Protein AF-A0A8H3HTH8-F1 (afdb_monomer_lite)

Radius of gyration: 18.29 Å; chains: 1; bounding box: 33×25×62 Å

Foldseek 3Di:
DDDCPPVVVVVVVVVVVLVVDPVSVVCCLPVVLVVLLVVLV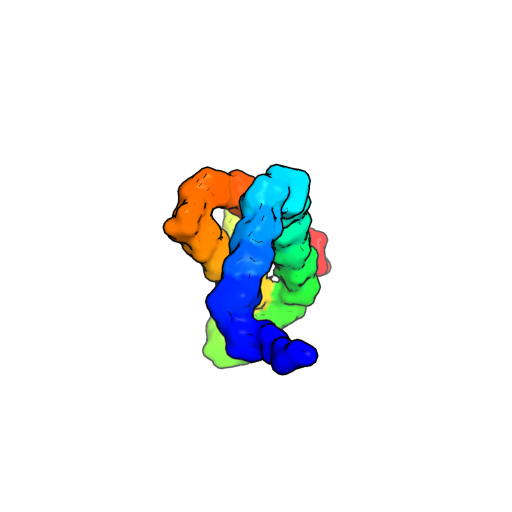VFLPPADPPVDDWDWADPDPQWIATHTPLVVSLCVVQVVVCVVPVVNCVSNVSSVCRRTRSVVVD

InterPro domains:
  IPR009305 2-hydroxy-palmitic acid dioxygenase Mpo1-like [PF06127] (8-83)
  IPR009305 2-hydroxy-palmitic acid dioxygenase Mpo1-like [PTHR28026] (6-95)

Organism: NCBI:txid456999

pLDDT: mean 87.09, std 8.98, range [49.22, 94.69]

Structure (mmCIF, N/CA/C/O backbone):
data_AF-A0A8H3HTH8-F1
#
_entry.id   AF-A0A8H3HTH8-F1
#
loop_
_atom_site.group_PDB
_atom_site.id
_atom_site.type_symbol
_atom_site.label_atom_id
_atom_site.label_alt_id
_atom_site.label_comp_id
_atom_site.label_asym_id
_atom_site.label_entity_id
_atom_site.label_seq_id
_atom_site.pdbx_PDB_ins_code
_atom_site.Cartn_x
_atom_site.Cartn_y
_atom_site.Cartn_z
_atom_site.occupancy
_atom_site.B_iso_or_equiv
_atom_site.auth_seq_id
_atom_site.auth_comp_id
_atom_site.auth_asym_id
_atom_site.auth_atom_id
_atom_site.pdbx_PDB_model_num
ATOM 1 N N . MET A 1 1 ? 8.227 -8.220 38.807 1.00 59.50 1 MET A N 1
ATOM 2 C CA . MET A 1 1 ? 7.233 -8.931 37.972 1.00 59.50 1 MET A CA 1
ATOM 3 C C . MET A 1 1 ? 7.948 -9.404 36.716 1.00 59.50 1 MET A C 1
ATOM 5 O O . MET A 1 1 ? 8.743 -8.617 36.210 1.00 59.50 1 MET A O 1
ATOM 9 N N . PRO A 1 2 ? 7.761 -10.652 36.257 1.00 71.44 2 PRO A N 1
ATOM 10 C CA . PRO A 1 2 ? 8.396 -11.124 35.027 1.00 71.44 2 PRO A CA 1
ATOM 11 C C . PRO A 1 2 ? 7.932 -10.277 33.834 1.00 71.44 2 PRO A C 1
ATOM 13 O O . PRO A 1 2 ? 6.790 -9.814 33.800 1.00 71.44 2 PRO A O 1
ATOM 16 N N . SER A 1 3 ? 8.834 -10.022 32.888 1.00 81.25 3 SER A N 1
ATOM 17 C CA . SER A 1 3 ? 8.535 -9.223 31.701 1.00 81.25 3 SER A CA 1
ATOM 18 C C . SER A 1 3 ? 7.582 -9.983 30.774 1.00 81.25 3 SER A C 1
ATOM 20 O O . SER A 1 3 ? 7.782 -11.158 30.483 1.00 81.25 3 SER A O 1
ATOM 22 N N . LYS A 1 4 ? 6.552 -9.302 30.262 1.00 86.69 4 LYS A N 1
ATOM 23 C CA . LYS A 1 4 ? 5.598 -9.855 29.278 1.00 86.69 4 LYS A CA 1
ATOM 24 C C . LYS A 1 4 ? 6.068 -9.673 27.831 1.00 86.69 4 LYS A C 1
ATOM 26 O O . LYS A 1 4 ? 5.278 -9.513 26.909 1.00 86.69 4 LYS A O 1
ATOM 31 N N . LEU A 1 5 ? 7.383 -9.634 27.640 1.00 86.62 5 LEU A N 1
ATOM 32 C CA . LEU A 1 5 ? 8.016 -9.297 26.363 1.00 86.62 5 LEU A CA 1
ATOM 33 C C . LEU A 1 5 ? 7.833 -10.392 25.301 1.00 86.62 5 LEU A C 1
ATOM 35 O O . LEU A 1 5 ? 7.893 -10.093 24.117 1.00 86.62 5 LEU A O 1
ATOM 39 N N . PHE A 1 6 ? 7.576 -11.630 25.726 1.00 91.25 6 PHE A N 1
ATOM 40 C CA . PHE A 1 6 ? 7.346 -12.785 24.849 1.00 91.25 6 PHE A CA 1
ATOM 41 C C . PHE A 1 6 ? 5.964 -13.428 25.057 1.00 91.25 6 PHE A C 1
ATOM 43 O O . PHE A 1 6 ? 5.733 -14.558 24.637 1.00 91.25 6 PHE A O 1
ATOM 50 N N . ASP A 1 7 ? 5.047 -12.725 25.724 1.00 92.25 7 ASP A N 1
ATOM 51 C CA . ASP A 1 7 ? 3.663 -13.164 25.916 1.00 92.25 7 ASP A CA 1
ATOM 52 C C . ASP A 1 7 ? 2.816 -12.677 24.730 1.00 92.25 7 ASP A C 1
ATOM 54 O O . ASP A 1 7 ? 2.440 -11.504 24.653 1.00 92.25 7 ASP A O 1
ATOM 58 N N . VAL A 1 8 ? 2.579 -13.574 23.770 1.00 90.81 8 VAL A N 1
ATOM 59 C CA . VAL A 1 8 ? 1.896 -13.264 22.504 1.00 90.81 8 VAL A CA 1
ATOM 60 C C . VAL A 1 8 ? 0.449 -12.836 22.736 1.00 90.81 8 VAL A C 1
ATOM 62 O O . VAL A 1 8 ? 0.008 -11.859 22.134 1.00 90.81 8 VAL A O 1
ATOM 65 N N . ASP A 1 9 ? -0.274 -13.499 23.640 1.00 90.81 9 ASP A N 1
ATOM 66 C CA . ASP A 1 9 ? -1.672 -13.169 23.934 1.00 90.81 9 ASP A CA 1
ATOM 67 C C . ASP A 1 9 ? -1.779 -11.766 24.533 1.00 90.81 9 ASP A C 1
ATOM 69 O O . ASP A 1 9 ? -2.634 -10.967 24.139 1.00 90.81 9 ASP A O 1
ATOM 73 N N . HIS A 1 10 ? -0.861 -11.422 25.441 1.00 88.62 10 HIS A N 1
ATOM 74 C CA . HIS A 1 10 ? -0.796 -10.079 26.003 1.00 88.62 10 HIS A CA 1
ATOM 75 C C . HIS A 1 10 ? -0.474 -9.018 24.943 1.00 88.62 10 HIS A C 1
ATOM 77 O O . HIS A 1 10 ? -1.106 -7.957 24.930 1.00 88.62 10 HIS A O 1
ATOM 83 N N . GLN A 1 11 ? 0.475 -9.294 24.045 1.00 89.06 11 GLN A N 1
ATOM 84 C CA . GLN A 1 11 ? 0.839 -8.371 22.969 1.00 89.06 11 GLN A CA 1
ATOM 85 C C . GLN A 1 11 ? -0.292 -8.180 21.959 1.00 89.06 11 GLN A C 1
ATOM 87 O O . GLN A 1 11 ? -0.583 -7.042 21.591 1.00 89.06 11 GLN A O 1
ATOM 92 N N . LEU A 1 12 ? -0.969 -9.256 21.553 1.00 88.81 12 LEU A N 1
ATOM 93 C CA . LEU A 1 12 ? -2.091 -9.194 20.617 1.00 88.81 12 LEU A CA 1
ATOM 94 C C . LEU A 1 12 ? -3.305 -8.490 21.227 1.00 88.81 12 LEU A C 1
ATOM 96 O O . LEU A 1 12 ? -3.932 -7.679 20.548 1.00 88.81 12 LEU A O 1
ATOM 100 N N . ALA A 1 13 ? -3.615 -8.730 22.504 1.00 87.56 13 ALA A N 1
ATOM 101 C CA . ALA A 1 13 ? -4.699 -8.031 23.194 1.00 87.56 13 ALA A CA 1
ATOM 102 C C . ALA A 1 13 ? -4.418 -6.524 23.325 1.00 87.56 13 ALA A C 1
ATOM 104 O O . ALA A 1 13 ? -5.300 -5.701 23.073 1.00 87.56 13 ALA A O 1
ATOM 105 N N . PHE A 1 14 ? -3.182 -6.153 23.675 1.00 85.25 14 PHE A N 1
ATOM 106 C CA . PHE A 1 14 ? -2.760 -4.754 23.735 1.00 85.25 14 PHE A CA 1
ATOM 107 C C . PHE A 1 14 ? -2.800 -4.089 22.353 1.00 85.25 14 PHE A C 1
ATOM 109 O O . PHE A 1 14 ? -3.363 -3.006 22.215 1.00 85.25 14 PHE A O 1
ATOM 116 N N . TYR A 1 15 ? -2.277 -4.755 21.320 1.00 83.62 15 TYR A N 1
ATOM 117 C CA . TYR A 1 15 ? -2.333 -4.288 19.934 1.00 83.62 15 TYR A CA 1
ATOM 118 C C . TYR A 1 15 ? -3.779 -4.112 19.448 1.00 83.62 15 TYR A C 1
ATOM 120 O O . TYR A 1 15 ? -4.137 -3.058 18.924 1.00 83.62 15 TYR A O 1
ATOM 128 N N . GLY A 1 16 ? -4.649 -5.091 19.710 1.00 82.75 16 GLY A N 1
ATOM 129 C CA . GLY A 1 16 ? -6.068 -5.025 19.366 1.00 82.75 16 GLY A CA 1
ATOM 130 C C . GLY A 1 16 ? -6.800 -3.870 20.055 1.00 82.75 16 GLY A C 1
ATOM 131 O O . GLY A 1 16 ? -7.657 -3.234 19.439 1.00 82.75 16 GLY A O 1
ATOM 132 N N . ALA A 1 17 ? -6.425 -3.518 21.291 1.00 83.31 17 ALA A N 1
ATOM 133 C CA . ALA A 1 17 ? -7.013 -2.379 21.994 1.00 83.31 17 ALA A CA 1
ATOM 134 C C . ALA A 1 17 ? -6.784 -1.042 21.257 1.00 83.31 17 ALA A C 1
ATOM 136 O O . ALA A 1 17 ? -7.668 -0.181 21.276 1.00 83.31 17 ALA A O 1
ATOM 137 N N . TYR A 1 18 ? -5.674 -0.869 20.528 1.00 75.62 18 TYR A N 1
ATOM 138 C CA . TYR A 1 18 ? -5.424 0.340 19.724 1.00 75.62 18 TYR A CA 1
ATOM 139 C C . TYR A 1 18 ? -6.353 0.487 18.520 1.00 75.62 18 TYR A C 1
ATOM 141 O O . TYR A 1 18 ? -6.554 1.606 18.041 1.00 75.62 18 TYR A O 1
ATOM 149 N N . HIS A 1 19 ? -6.954 -0.606 18.053 1.00 79.94 19 HIS A N 1
ATOM 150 C CA . HIS A 1 19 ? -7.930 -0.574 16.964 1.00 79.94 19 HIS A CA 1
ATOM 151 C C . HIS A 1 19 ? -9.341 -0.194 17.436 1.00 79.94 19 HIS A C 1
ATOM 153 O O . HIS A 1 19 ? -10.233 -0.006 16.614 1.00 79.94 19 HIS A O 1
ATOM 159 N N . SER A 1 20 ? -9.548 0.007 18.743 1.00 85.81 20 SER A N 1
ATOM 160 C CA . SER 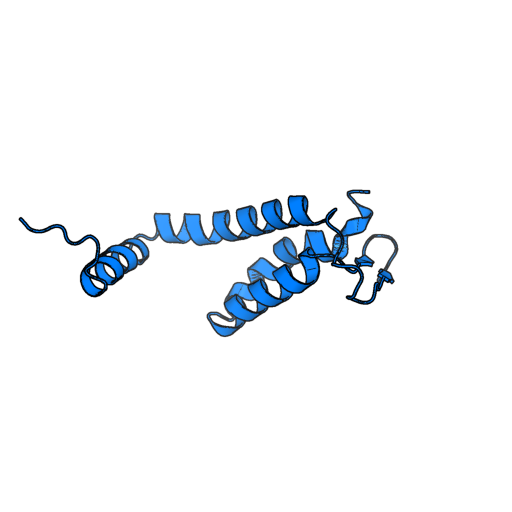A 1 20 ? -10.789 0.591 19.275 1.00 85.81 20 SER A CA 1
ATOM 161 C C . SER A 1 20 ? -10.808 2.129 19.224 1.00 85.81 20 SER A C 1
ATOM 163 O O . SER A 1 20 ? -11.875 2.748 19.254 1.00 85.81 20 SER A O 1
ATOM 165 N N . ASN A 1 21 ? -9.638 2.771 19.113 1.00 90.12 21 ASN A N 1
ATOM 166 C CA . ASN A 1 21 ? -9.528 4.225 19.049 1.00 90.12 21 ASN A CA 1
ATOM 167 C C . ASN A 1 21 ? -9.742 4.721 17.609 1.00 90.12 21 ASN A C 1
ATOM 169 O O . ASN A 1 21 ? -8.879 4.567 16.745 1.00 90.12 21 ASN A O 1
ATOM 173 N N . LYS A 1 22 ? -10.875 5.391 17.369 1.00 91.06 22 LYS A N 1
ATOM 174 C CA . LYS A 1 22 ? -11.266 5.887 16.038 1.00 91.06 22 LYS A CA 1
ATOM 175 C C . LYS A 1 22 ? -10.271 6.878 15.426 1.00 91.06 22 LYS A C 1
ATOM 177 O O . LYS A 1 22 ? -10.108 6.879 14.211 1.00 91.06 22 LYS A O 1
ATOM 182 N N . ILE A 1 23 ? -9.599 7.699 16.240 1.00 92.94 23 ILE A N 1
ATOM 183 C CA . ILE A 1 23 ? -8.582 8.649 15.757 1.00 92.94 23 ILE A CA 1
ATOM 184 C C . ILE A 1 23 ? -7.360 7.881 15.257 1.00 92.94 23 ILE A C 1
ATOM 186 O O . ILE A 1 23 ? -6.871 8.150 14.164 1.00 92.94 23 ILE A O 1
ATOM 190 N N . ASN A 1 24 ? -6.902 6.889 16.022 1.00 91.19 24 ASN A N 1
ATOM 191 C CA . ASN A 1 24 ? -5.780 6.046 15.618 1.00 91.19 24 ASN A CA 1
ATOM 192 C C . ASN A 1 24 ? -6.078 5.301 14.308 1.00 91.19 24 ASN A C 1
ATOM 194 O O . ASN A 1 24 ? -5.253 5.295 13.397 1.00 91.19 24 ASN A O 1
ATOM 198 N N . VAL A 1 25 ? -7.280 4.730 14.190 1.00 89.69 25 VAL A N 1
ATOM 199 C CA . VAL A 1 25 ? -7.734 4.051 12.968 1.00 89.69 25 VAL A CA 1
ATOM 200 C C . VAL A 1 25 ? -7.782 5.017 11.781 1.00 89.69 25 VAL A C 1
ATOM 202 O O . VAL A 1 25 ? -7.265 4.688 10.719 1.00 89.69 25 VAL A O 1
ATOM 205 N N . ALA A 1 26 ? -8.322 6.227 11.956 1.00 91.56 26 ALA A N 1
ATOM 206 C CA . ALA A 1 26 ? -8.352 7.235 10.895 1.00 91.56 26 ALA A CA 1
ATOM 207 C C . ALA A 1 26 ? -6.941 7.631 10.427 1.00 91.56 26 ALA A C 1
ATOM 209 O O . ALA A 1 26 ? -6.694 7.714 9.225 1.00 91.56 26 ALA A O 1
ATOM 210 N N . ILE A 1 27 ? -6.000 7.810 11.361 1.00 93.06 27 ILE A N 1
ATOM 211 C CA . ILE A 1 27 ? -4.590 8.063 11.035 1.00 93.06 27 ILE A CA 1
ATOM 212 C C . ILE A 1 27 ? -4.009 6.894 10.234 1.00 93.06 27 ILE A C 1
ATOM 214 O O . ILE A 1 27 ? -3.352 7.129 9.228 1.00 93.06 27 ILE A O 1
ATOM 218 N N . HIS A 1 28 ? -4.272 5.644 10.622 1.00 89.81 28 HIS A N 1
ATOM 219 C CA . HIS A 1 28 ? -3.772 4.480 9.886 1.00 89.81 28 HIS A CA 1
ATOM 220 C C . HIS A 1 28 ? -4.335 4.411 8.463 1.00 89.81 28 HIS A C 1
ATOM 222 O O . HIS A 1 28 ? -3.572 4.210 7.522 1.00 89.81 28 HIS A O 1
ATOM 228 N N . ILE A 1 29 ? -5.640 4.644 8.296 1.00 89.06 29 ILE A N 1
ATOM 229 C CA . ILE A 1 29 ? -6.301 4.638 6.983 1.00 89.06 29 ILE A CA 1
ATOM 230 C C . ILE A 1 29 ? -5.690 5.691 6.047 1.00 89.06 29 ILE A C 1
ATOM 232 O O . ILE A 1 29 ? -5.555 5.432 4.860 1.00 89.06 29 ILE A O 1
ATOM 236 N N . VAL A 1 30 ? -5.283 6.859 6.554 1.00 91.00 30 VAL A N 1
ATOM 237 C CA . VAL A 1 30 ? -4.704 7.926 5.716 1.00 91.00 30 VAL A CA 1
ATOM 238 C C . VAL A 1 30 ? -3.191 7.771 5.539 1.00 91.00 30 VAL A C 1
ATOM 240 O O . VAL A 1 30 ? -2.680 7.841 4.423 1.00 91.00 30 VAL A O 1
ATOM 243 N N . CYS A 1 31 ? -2.447 7.576 6.626 1.00 93.75 31 CYS A N 1
ATOM 244 C CA . CYS A 1 31 ? -0.988 7.630 6.607 1.00 93.75 31 CYS A CA 1
ATOM 245 C C . CYS A 1 31 ? -0.346 6.356 6.052 1.00 93.75 31 CYS A C 1
ATOM 247 O O . CYS A 1 31 ? 0.693 6.455 5.406 1.00 93.75 31 CYS A O 1
ATOM 249 N N . VAL A 1 32 ? -0.935 5.171 6.256 1.00 91.81 32 VAL A N 1
ATOM 250 C CA . VAL A 1 32 ? -0.339 3.919 5.756 1.00 91.81 32 VAL A CA 1
ATOM 251 C C . VAL A 1 32 ? -0.292 3.887 4.220 1.00 91.81 32 VAL A C 1
ATOM 253 O O . VAL A 1 32 ? 0.790 3.626 3.689 1.00 91.81 32 VAL A O 1
ATOM 256 N N . PRO A 1 33 ? -1.368 4.219 3.477 1.00 90.12 33 PRO A N 1
ATOM 257 C CA . PRO A 1 33 ? -1.303 4.310 2.016 1.00 90.12 33 PRO A CA 1
ATOM 258 C C . PRO A 1 33 ? -0.291 5.347 1.518 1.00 90.12 33 PRO A C 1
ATOM 260 O O . PRO A 1 33 ? 0.396 5.101 0.530 1.00 90.12 33 PRO A O 1
ATOM 263 N N . ILE A 1 34 ? -0.151 6.480 2.218 1.00 92.00 34 ILE A N 1
ATOM 264 C CA . ILE A 1 34 ? 0.837 7.515 1.877 1.00 92.00 34 ILE A CA 1
ATOM 265 C C . ILE A 1 34 ? 2.263 6.989 2.066 1.00 92.00 34 ILE A C 1
ATOM 267 O O . ILE A 1 34 ? 3.093 7.174 1.183 1.00 92.00 34 ILE A O 1
ATOM 271 N N . ILE A 1 35 ? 2.555 6.309 3.179 1.00 94.00 35 ILE A N 1
ATOM 272 C CA . ILE A 1 35 ? 3.874 5.703 3.428 1.00 94.00 35 ILE A CA 1
ATOM 273 C C . ILE A 1 35 ? 4.188 4.639 2.371 1.00 94.00 35 ILE A C 1
ATOM 275 O O . ILE A 1 35 ? 5.307 4.557 1.873 1.00 94.00 35 ILE A O 1
ATOM 279 N N . MET A 1 36 ? 3.197 3.833 1.993 1.00 92.50 36 MET A N 1
ATOM 280 C CA . MET A 1 36 ? 3.368 2.849 0.927 1.00 92.50 36 MET A CA 1
ATOM 281 C C . MET A 1 36 ? 3.657 3.511 -0.418 1.00 92.50 36 MET A C 1
ATOM 283 O O . MET A 1 36 ? 4.535 3.052 -1.146 1.00 92.50 36 MET A O 1
ATOM 287 N N . TRP A 1 37 ? 2.963 4.603 -0.736 1.00 91.62 37 TRP A N 1
ATOM 288 C CA . TRP A 1 37 ? 3.219 5.382 -1.941 1.00 91.62 37 TRP A CA 1
ATOM 289 C C . TRP A 1 37 ? 4.623 6.006 -1.937 1.00 91.62 37 TRP A C 1
ATOM 291 O O . TRP A 1 37 ? 5.347 5.872 -2.919 1.00 91.62 37 TRP A O 1
ATOM 301 N N . THR A 1 38 ? 5.070 6.615 -0.832 1.00 91.56 38 THR A N 1
ATOM 302 C CA . THR A 1 38 ? 6.427 7.187 -0.756 1.00 91.56 38 THR A CA 1
ATOM 303 C C . THR A 1 38 ? 7.508 6.116 -0.868 1.00 91.56 38 THR A C 1
ATOM 305 O O . THR A 1 38 ? 8.521 6.331 -1.532 1.00 91.56 38 THR A O 1
ATOM 308 N N . PHE A 1 39 ? 7.288 4.937 -0.287 1.00 92.31 39 PHE A N 1
ATOM 309 C CA . PHE A 1 39 ? 8.193 3.804 -0.452 1.00 92.31 39 PHE A CA 1
ATOM 310 C C . PHE A 1 39 ? 8.271 3.335 -1.913 1.00 92.31 39 PHE A C 1
ATOM 312 O O . PHE A 1 39 ? 9.363 3.067 -2.411 1.00 92.31 39 PHE A O 1
ATOM 319 N N . GLN A 1 40 ? 7.145 3.311 -2.634 1.00 91.81 40 GLN A N 1
ATOM 320 C CA . GLN A 1 40 ? 7.147 3.034 -4.073 1.00 91.81 40 GLN A CA 1
ATOM 321 C C . GLN A 1 40 ? 7.946 4.074 -4.861 1.00 91.81 40 GLN A C 1
ATOM 323 O O . GLN A 1 40 ? 8.702 3.684 -5.742 1.00 91.81 40 GLN A O 1
ATOM 328 N N . VAL A 1 41 ? 7.841 5.368 -4.532 1.00 90.25 41 VAL A N 1
ATOM 329 C CA . VAL A 1 41 ? 8.643 6.422 -5.185 1.00 90.25 41 VAL A CA 1
ATOM 330 C C . VAL A 1 41 ? 10.143 6.144 -5.043 1.00 90.25 41 VAL A C 1
ATOM 332 O O . VAL A 1 41 ? 10.877 6.252 -6.021 1.00 90.25 41 VAL A O 1
ATOM 335 N N . PHE A 1 42 ? 10.608 5.711 -3.866 1.00 89.44 42 PHE A N 1
ATOM 336 C CA . PHE A 1 42 ? 12.015 5.326 -3.680 1.00 89.44 42 PHE A CA 1
ATOM 337 C C . PHE A 1 42 ? 12.418 4.081 -4.484 1.00 89.44 42 PHE A C 1
ATOM 339 O O . PHE A 1 42 ? 13.562 3.974 -4.925 1.00 89.44 42 PHE A O 1
ATOM 346 N N . LEU A 1 43 ? 11.492 3.142 -4.685 1.00 89.94 43 LEU A N 1
ATOM 347 C CA . LEU A 1 43 ? 11.731 1.913 -5.444 1.00 89.94 43 LEU A CA 1
ATOM 348 C C . LEU A 1 43 ? 11.557 2.067 -6.960 1.00 89.94 43 LEU A C 1
ATOM 350 O O . LEU A 1 43 ? 12.010 1.197 -7.698 1.00 89.94 43 LEU A O 1
ATOM 354 N N . ALA A 1 44 ? 10.932 3.146 -7.432 1.00 87.19 44 ALA A N 1
ATOM 355 C CA . ALA A 1 44 ? 10.604 3.366 -8.841 1.00 87.19 44 ALA A CA 1
ATOM 356 C C . ALA A 1 44 ? 11.825 3.296 -9.771 1.00 87.19 44 ALA A C 1
ATOM 358 O O . ALA A 1 44 ? 11.733 2.801 -10.892 1.00 87.19 44 ALA A O 1
ATOM 359 N N . GLN A 1 45 ? 12.980 3.742 -9.274 1.00 82.81 45 GLN A N 1
ATOM 360 C CA . GLN A 1 45 ? 14.247 3.760 -10.011 1.00 82.81 45 GLN A CA 1
ATOM 361 C C . GLN A 1 45 ? 15.085 2.486 -9.819 1.00 82.81 45 GLN A C 1
ATOM 363 O O . GLN A 1 45 ? 16.167 2.367 -10.388 1.00 82.81 45 GLN A O 1
ATOM 368 N N . GLN A 1 46 ? 14.626 1.542 -8.994 1.00 86.44 46 GLN A N 1
ATOM 369 C CA . GLN A 1 46 ? 15.337 0.291 -8.757 1.00 86.44 46 GLN A CA 1
ATOM 370 C C . GLN A 1 46 ? 14.925 -0.742 -9.804 1.00 86.44 46 GLN A C 1
ATOM 372 O O . GLN A 1 46 ? 13.753 -1.121 -9.900 1.00 86.44 46 GLN A O 1
ATOM 377 N N . SER A 1 47 ? 15.902 -1.223 -10.571 1.00 81.44 47 SER A N 1
ATOM 378 C CA . SER A 1 47 ? 15.687 -2.291 -11.539 1.00 81.44 47 SER A CA 1
ATOM 379 C C . SER A 1 47 ? 15.450 -3.634 -10.847 1.00 81.44 47 SER A C 1
ATOM 381 O O . SER A 1 47 ? 15.896 -3.896 -9.722 1.00 81.44 47 SER A O 1
ATOM 383 N N . LEU A 1 48 ? 14.714 -4.504 -11.535 1.00 89.44 48 LEU A N 1
ATOM 384 C CA . LEU A 1 48 ? 14.601 -5.896 -11.130 1.00 89.44 48 LEU A CA 1
ATOM 385 C C . LEU A 1 48 ? 15.925 -6.636 -11.395 1.00 89.44 48 LEU A C 1
ATOM 387 O O . L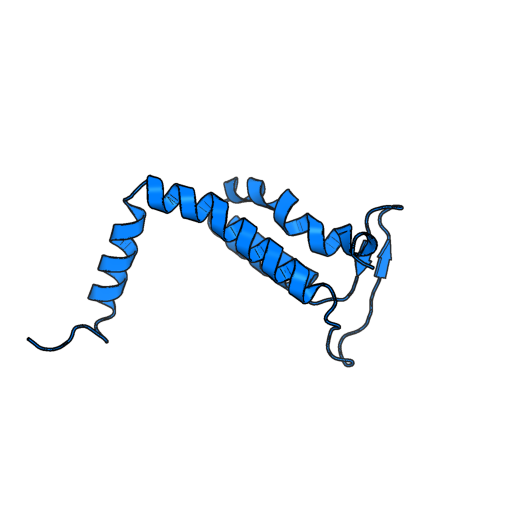EU A 1 48 ? 16.718 -6.216 -12.242 1.00 89.44 48 LEU A O 1
ATOM 391 N N . PRO A 1 49 ? 16.189 -7.747 -10.686 1.00 91.12 49 PRO A N 1
ATOM 392 C CA . PRO A 1 49 ? 17.323 -8.608 -10.991 1.00 91.12 49 PRO A CA 1
ATOM 393 C C . PRO A 1 49 ? 17.323 -9.054 -12.459 1.00 91.12 49 PRO A C 1
ATOM 395 O O . PRO A 1 49 ? 16.271 -9.371 -13.006 1.00 91.12 49 PRO A O 1
ATOM 398 N N . SER A 1 50 ? 18.505 -9.172 -13.066 1.00 90.19 50 SER A N 1
ATOM 399 C CA . SER A 1 50 ? 18.679 -9.442 -14.507 1.00 90.19 50 SER A CA 1
ATOM 400 C C . SER A 1 50 ? 18.091 -10.764 -15.014 1.00 90.19 50 SER A C 1
ATOM 402 O O . SER A 1 50 ? 17.953 -10.954 -16.219 1.00 90.19 50 SER A O 1
ATOM 404 N N . PHE A 1 51 ? 17.759 -11.696 -14.119 1.00 92.44 51 PHE A N 1
ATOM 405 C CA . PHE A 1 51 ? 17.074 -12.938 -14.482 1.00 92.44 51 PHE A CA 1
ATOM 406 C C . PHE A 1 51 ? 15.560 -12.753 -14.681 1.00 92.44 51 PHE A C 1
ATOM 408 O O . PHE A 1 51 ? 14.902 -13.670 -15.172 1.00 92.44 51 PHE A O 1
ATOM 415 N N . ILE A 1 52 ? 14.994 -11.611 -14.278 1.00 90.31 52 ILE A N 1
ATOM 416 C CA . ILE A 1 52 ? 13.592 -11.274 -14.518 1.00 90.31 52 ILE A CA 1
ATOM 417 C C . ILE A 1 52 ? 13.493 -10.577 -15.880 1.00 90.31 52 ILE A C 1
ATOM 419 O O . ILE A 1 52 ? 14.182 -9.580 -16.091 1.00 90.31 52 ILE A O 1
ATOM 423 N N . PRO A 1 53 ? 12.644 -11.063 -16.804 1.00 88.75 53 PRO A N 1
ATOM 424 C CA . PRO A 1 53 ? 12.447 -10.412 -18.091 1.00 88.75 53 PRO A CA 1
ATOM 425 C C . PRO A 1 53 ? 11.995 -8.957 -17.938 1.00 88.75 53 PRO A C 1
ATOM 427 O O . PRO A 1 53 ? 11.034 -8.649 -17.224 1.00 88.75 53 PRO A O 1
ATOM 430 N N . GLU A 1 54 ? 12.673 -8.061 -18.647 1.00 89.00 54 GLU A N 1
ATOM 431 C CA . GLU A 1 54 ? 12.228 -6.683 -18.790 1.00 89.00 54 GLU A CA 1
ATOM 432 C C . GLU A 1 54 ? 10.977 -6.631 -19.669 1.00 89.00 54 GLU A C 1
ATOM 434 O O . GLU A 1 54 ? 10.846 -7.345 -20.666 1.00 89.00 54 GLU A O 1
ATOM 439 N N . PHE A 1 55 ? 10.044 -5.766 -19.296 1.00 88.12 55 PHE A N 1
ATOM 440 C CA . PHE A 1 55 ? 8.871 -5.462 -20.091 1.00 88.12 55 PHE A CA 1
ATOM 441 C C . PHE A 1 55 ? 8.540 -3.979 -19.929 1.00 88.12 55 PHE A C 1
ATOM 443 O O . PHE A 1 55 ? 8.788 -3.373 -18.884 1.00 88.12 55 PHE A O 1
ATOM 450 N N . SER A 1 56 ? 7.973 -3.403 -20.981 1.00 89.56 56 SER A N 1
ATOM 451 C CA . SER A 1 56 ? 7.442 -2.048 -20.978 1.00 89.56 56 SER A CA 1
ATOM 452 C C . SER A 1 56 ? 6.165 -2.048 -21.801 1.00 89.56 56 SER A C 1
ATOM 454 O O . SER A 1 56 ? 6.154 -2.473 -22.958 1.00 89.56 56 SER A O 1
ATOM 456 N N . TYR A 1 57 ? 5.069 -1.631 -21.180 1.00 90.31 57 TYR A N 1
ATOM 457 C CA . TYR A 1 57 ? 3.763 -1.546 -21.808 1.00 90.31 57 T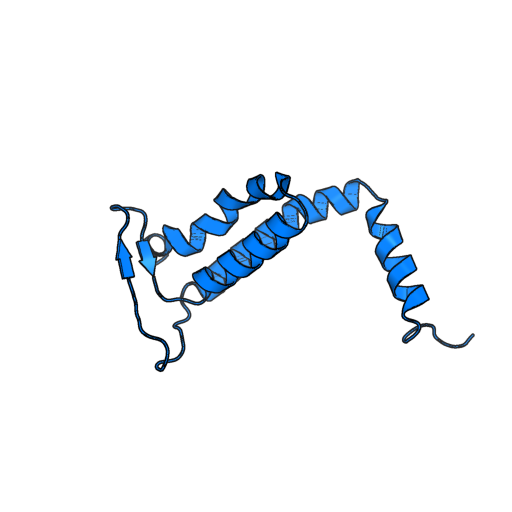YR A CA 1
ATOM 458 C C . TYR A 1 57 ? 3.254 -0.111 -21.729 1.00 90.31 57 TYR A C 1
ATOM 460 O O . TYR A 1 57 ? 2.874 0.375 -20.664 1.00 90.31 57 TYR A O 1
ATOM 468 N N . LYS A 1 58 ? 3.246 0.580 -22.870 1.00 91.25 58 LYS A N 1
ATOM 469 C CA . LYS A 1 58 ? 2.730 1.945 -22.974 1.00 91.25 58 LYS A CA 1
ATOM 470 C C . LYS A 1 58 ? 1.208 1.909 -23.120 1.00 91.25 58 LYS A C 1
ATOM 472 O O . LYS A 1 58 ? 0.694 1.356 -24.088 1.00 91.25 58 LYS A O 1
ATOM 477 N N . ILE A 1 59 ? 0.495 2.515 -22.172 1.00 90.50 59 ILE A N 1
ATOM 478 C CA . ILE A 1 59 ? -0.971 2.635 -22.195 1.00 90.50 59 ILE A CA 1
ATOM 479 C C . ILE A 1 59 ? -1.371 3.885 -22.986 1.00 90.50 59 ILE A C 1
ATOM 481 O O . ILE A 1 59 ? -2.257 3.831 -23.835 1.00 90.50 59 ILE A O 1
ATOM 485 N N . ASN A 1 60 ? -0.720 5.016 -22.706 1.00 88.94 60 ASN A N 1
ATOM 486 C CA . ASN A 1 60 ? -0.872 6.276 -23.433 1.00 88.94 60 ASN A CA 1
ATOM 487 C C . ASN A 1 60 ? 0.397 7.133 -23.259 1.00 88.94 60 ASN A C 1
ATOM 489 O O . ASN A 1 60 ? 1.421 6.635 -22.800 1.00 88.94 60 ASN A O 1
ATOM 493 N N . ASP A 1 61 ? 0.356 8.408 -23.646 1.00 86.94 61 ASP A N 1
ATOM 494 C CA . ASP A 1 61 ? 1.519 9.305 -23.554 1.00 86.94 61 ASP A CA 1
ATOM 495 C C . ASP A 1 61 ? 1.939 9.674 -22.124 1.00 86.94 61 ASP A C 1
ATOM 497 O O . ASP A 1 61 ? 3.044 10.165 -21.929 1.00 86.94 61 ASP A O 1
ATOM 501 N N . TYR A 1 62 ? 1.095 9.401 -21.130 1.00 82.56 62 TYR A N 1
ATOM 502 C CA . TYR A 1 62 ? 1.329 9.710 -19.719 1.00 82.56 62 TYR A CA 1
ATOM 503 C C . TYR A 1 62 ? 1.452 8.464 -18.835 1.00 82.56 62 TYR A C 1
ATOM 505 O O . TYR A 1 62 ? 1.970 8.558 -17.726 1.00 82.56 62 TYR A O 1
ATOM 513 N N . LEU A 1 63 ? 0.947 7.318 -19.300 1.00 87.31 63 LEU A N 1
ATOM 514 C CA . LEU A 1 63 ? 0.880 6.079 -18.537 1.00 87.31 63 LEU A CA 1
ATOM 515 C C . LEU A 1 63 ? 1.659 4.965 -19.235 1.00 87.31 63 LEU A C 1
ATOM 517 O O . LEU A 1 63 ? 1.317 4.545 -20.347 1.00 87.31 63 LEU A O 1
ATOM 521 N N . SER A 1 64 ? 2.662 4.444 -18.539 1.00 89.19 64 SER A N 1
ATOM 522 C CA . SER A 1 64 ? 3.449 3.278 -18.930 1.00 89.19 64 SER A CA 1
ATOM 523 C C . SER A 1 64 ? 3.608 2.344 -17.737 1.00 89.19 64 SER A C 1
ATOM 525 O O . SER A 1 64 ? 3.723 2.778 -16.595 1.00 89.19 64 SER A O 1
ATOM 527 N N . LEU A 1 65 ? 3.589 1.042 -18.006 1.00 89.12 65 LEU A N 1
ATOM 528 C CA . LEU A 1 65 ? 3.842 0.009 -17.013 1.00 89.12 65 LEU A CA 1
ATOM 529 C C . LEU A 1 65 ? 5.192 -0.623 -17.334 1.00 89.12 65 LEU A C 1
ATOM 531 O O . LEU A 1 65 ? 5.358 -1.241 -18.385 1.00 89.12 65 LEU A O 1
ATOM 535 N N . GLU A 1 66 ? 6.152 -0.433 -16.440 1.00 88.44 66 GLU A N 1
ATOM 536 C CA . GLU A 1 66 ? 7.537 -0.865 -16.617 1.00 88.44 66 GLU A CA 1
ATOM 537 C C . GLU A 1 66 ? 7.912 -1.951 -15.612 1.00 88.44 66 GLU A C 1
ATOM 539 O O . GLU A 1 66 ? 7.352 -2.045 -14.517 1.00 88.44 66 GLU A O 1
ATOM 544 N N . SER A 1 67 ? 8.885 -2.775 -15.990 1.00 87.25 67 SER A N 1
ATOM 545 C CA . SER A 1 67 ? 9.419 -3.830 -15.134 1.00 87.25 67 SER A CA 1
ATOM 546 C C . SER A 1 67 ? 10.293 -3.240 -14.023 1.00 87.25 67 SER A C 1
ATOM 548 O O . SER A 1 67 ? 11.495 -3.036 -14.181 1.00 87.25 67 SER A O 1
ATOM 550 N N . ASN A 1 68 ? 9.673 -2.936 -12.884 1.00 89.81 68 ASN A N 1
ATOM 551 C CA . ASN A 1 68 ? 10.339 -2.448 -11.678 1.00 89.81 68 ASN A CA 1
ATOM 552 C C . ASN A 1 68 ? 9.671 -3.033 -10.415 1.00 89.81 68 ASN A C 1
ATOM 554 O O . ASN A 1 68 ? 8.668 -3.748 -10.487 1.00 89.81 68 ASN A O 1
ATOM 558 N N . TRP A 1 69 ? 10.210 -2.721 -9.235 1.00 90.62 69 TRP A N 1
ATOM 559 C CA . TRP A 1 69 ? 9.693 -3.229 -7.956 1.00 90.62 69 TRP A CA 1
ATOM 560 C C . TRP A 1 69 ? 8.315 -2.685 -7.551 1.00 90.62 69 TRP A C 1
ATOM 562 O O . TRP A 1 69 ? 7.651 -3.268 -6.690 1.00 90.62 69 TRP A O 1
ATOM 572 N N . THR A 1 70 ? 7.854 -1.590 -8.154 1.00 92.00 70 THR A N 1
ATOM 573 C CA . THR A 1 70 ? 6.604 -0.921 -7.759 1.00 92.00 70 THR A CA 1
ATOM 574 C C . THR A 1 70 ? 5.368 -1.702 -8.197 1.00 92.00 70 THR A C 1
ATOM 576 O O . THR A 1 70 ? 4.378 -1.738 -7.465 1.00 92.00 70 THR A O 1
ATOM 579 N N . VAL A 1 71 ? 5.437 -2.403 -9.332 1.00 90.25 71 VAL A N 1
ATOM 580 C CA . VAL A 1 71 ? 4.351 -3.242 -9.862 1.00 90.25 71 VAL A CA 1
ATOM 581 C C . VAL A 1 71 ? 4.015 -4.413 -8.927 1.00 90.25 71 VAL A C 1
ATOM 583 O O . VAL A 1 71 ? 2.872 -4.478 -8.464 1.00 90.25 71 VAL A O 1
ATOM 586 N N . PRO A 1 72 ? 4.953 -5.326 -8.586 1.00 91.75 72 PRO A N 1
ATOM 587 C CA . PRO A 1 72 ? 4.645 -6.443 -7.697 1.00 91.75 72 PRO A CA 1
ATOM 588 C C . PRO A 1 72 ? 4.244 -5.968 -6.298 1.00 91.75 72 PRO A C 1
ATOM 590 O O . PRO A 1 72 ? 3.329 -6.537 -5.704 1.00 91.75 72 PRO A O 1
ATOM 593 N N . LEU A 1 73 ? 4.864 -4.896 -5.790 1.00 92.62 73 LEU A N 1
ATOM 594 C CA . LEU A 1 73 ? 4.512 -4.322 -4.493 1.00 92.62 73 LEU A CA 1
ATOM 595 C C . LEU A 1 73 ? 3.068 -3.800 -4.474 1.00 92.62 73 LEU A C 1
ATOM 597 O O . LEU A 1 73 ? 2.331 -4.060 -3.524 1.00 92.62 73 LEU A O 1
ATOM 601 N N . THR A 1 74 ? 2.650 -3.103 -5.531 1.00 93.00 74 THR A N 1
ATOM 602 C CA . THR A 1 74 ? 1.290 -2.562 -5.653 1.00 93.00 74 THR A CA 1
ATOM 603 C C . THR A 1 74 ? 0.255 -3.672 -5.774 1.00 93.00 74 THR A C 1
ATOM 605 O O . THR A 1 74 ? -0.767 -3.625 -5.092 1.00 93.00 74 THR A O 1
ATOM 608 N N . LEU A 1 75 ? 0.525 -4.693 -6.594 1.00 93.38 75 LEU A N 1
ATOM 609 C CA . LEU A 1 75 ? -0.368 -5.844 -6.743 1.00 93.38 75 LEU A CA 1
ATOM 610 C C . LEU A 1 75 ? -0.532 -6.607 -5.429 1.00 93.38 75 LEU A C 1
ATOM 612 O O . LEU A 1 75 ? -1.655 -6.933 -5.050 1.00 93.38 75 LEU A O 1
ATOM 616 N N . PHE A 1 76 ? 0.570 -6.852 -4.716 1.00 94.44 76 PHE A N 1
ATOM 617 C CA . PHE A 1 76 ? 0.531 -7.512 -3.416 1.00 94.44 76 PHE A CA 1
ATOM 618 C C . PHE A 1 76 ? -0.258 -6.690 -2.393 1.00 94.44 76 PHE A C 1
ATOM 620 O O . PHE A 1 76 ? -1.155 -7.218 -1.739 1.00 94.44 76 PHE A O 1
ATOM 627 N N . TYR A 1 77 ? 0.036 -5.391 -2.285 1.00 93.19 77 TYR A N 1
ATOM 628 C CA . TYR A 1 77 ? -0.624 -4.505 -1.332 1.00 93.19 77 TYR A CA 1
ATOM 629 C C . TYR A 1 77 ? -2.130 -4.395 -1.604 1.00 93.19 77 TYR A C 1
ATOM 631 O O . TYR A 1 77 ? -2.936 -4.668 -0.718 1.00 93.19 77 TYR A O 1
ATOM 639 N N . LEU A 1 78 ? -2.532 -4.066 -2.835 1.00 93.00 78 LEU A N 1
ATOM 640 C CA . LEU A 1 78 ? -3.949 -3.944 -3.185 1.00 93.00 78 LEU A CA 1
ATOM 641 C C . LEU A 1 78 ? -4.680 -5.285 -3.086 1.00 93.00 78 LEU A C 1
ATOM 643 O O . LEU A 1 78 ? -5.775 -5.334 -2.535 1.00 93.00 78 LEU A O 1
ATOM 647 N N . GLY A 1 79 ? -4.065 -6.376 -3.554 1.00 94.19 79 GLY A N 1
ATOM 648 C CA . GLY A 1 79 ? -4.642 -7.717 -3.459 1.00 94.19 79 GLY A CA 1
ATOM 649 C C . GLY A 1 79 ? -4.910 -8.134 -2.012 1.00 94.19 79 GLY A C 1
ATOM 650 O O . GLY A 1 79 ? -5.998 -8.616 -1.706 1.00 94.19 79 GLY A O 1
ATOM 651 N N . TYR A 1 80 ? -3.958 -7.881 -1.108 1.00 93.38 80 TYR A N 1
ATOM 652 C CA . TYR A 1 80 ? -4.128 -8.125 0.324 1.00 93.38 80 TYR A CA 1
ATOM 653 C C . TYR A 1 80 ? -5.282 -7.302 0.913 1.00 93.38 80 TYR A C 1
ATOM 655 O O . TYR A 1 80 ? -6.163 -7.857 1.567 1.00 93.38 80 TYR A O 1
ATOM 663 N N . TYR A 1 81 ? -5.325 -5.993 0.650 1.00 90.50 81 TYR A N 1
ATOM 664 C CA . TYR A 1 81 ? -6.361 -5.128 1.218 1.00 90.50 81 TYR A CA 1
ATOM 665 C C . TYR A 1 81 ? -7.755 -5.407 0.649 1.00 90.50 81 TYR A C 1
ATOM 667 O O . TYR A 1 81 ? -8.718 -5.377 1.408 1.00 90.50 81 TYR A O 1
ATOM 675 N N . TYR A 1 82 ? -7.884 -5.739 -0.638 1.00 93.56 82 TYR A N 1
ATOM 676 C CA . TYR A 1 82 ? -9.182 -6.099 -1.222 1.00 93.56 82 TYR A CA 1
ATOM 677 C C . TYR A 1 82 ? -9.706 -7.434 -0.705 1.00 93.56 82 TYR A C 1
ATOM 679 O O . TYR A 1 82 ? -10.917 -7.597 -0.576 1.00 93.56 82 TYR A O 1
ATOM 687 N N . ALA A 1 83 ? -8.812 -8.384 -0.412 1.00 94.69 83 ALA A N 1
ATOM 688 C CA . ALA A 1 83 ? -9.195 -9.658 0.186 1.00 94.69 83 ALA A CA 1
ATOM 689 C C . ALA A 1 83 ? -9.729 -9.488 1.618 1.00 94.69 83 ALA A C 1
ATOM 691 O O . ALA A 1 83 ? -10.589 -10.259 2.040 1.00 94.69 83 ALA A O 1
ATOM 692 N N . LEU A 1 84 ? -9.230 -8.492 2.356 1.00 90.56 84 LEU A N 1
ATOM 693 C CA . LEU A 1 84 ? -9.681 -8.192 3.714 1.00 90.56 84 LEU A CA 1
ATOM 694 C C . LEU A 1 84 ? -10.939 -7.323 3.754 1.00 90.56 84 LEU A C 1
ATOM 696 O O . LEU A 1 84 ? -11.832 -7.587 4.552 1.00 90.56 84 LEU A O 1
ATOM 700 N N . GLU A 1 85 ? -10.991 -6.278 2.930 1.00 90.38 85 GLU A N 1
ATOM 701 C CA . GLU A 1 85 ? -12.056 -5.279 2.942 1.00 90.38 85 GLU A CA 1
ATOM 702 C C . GLU A 1 85 ? -12.296 -4.739 1.521 1.00 90.38 85 GLU A C 1
ATOM 704 O O . GLU A 1 85 ? -11.475 -3.978 1.000 1.00 90.38 85 GLU A O 1
ATOM 709 N N . PRO A 1 86 ? -13.428 -5.068 0.876 1.00 86.25 86 PRO A N 1
ATOM 710 C CA . PRO A 1 86 ? -13.722 -4.619 -0.485 1.00 86.25 86 PRO A CA 1
ATOM 711 C C . PRO A 1 86 ? -13.744 -3.092 -0.652 1.00 86.25 86 PRO A C 1
ATOM 713 O O . PRO A 1 86 ? -13.386 -2.579 -1.713 1.00 86.25 86 PRO A O 1
ATOM 716 N N . VAL A 1 87 ? -14.115 -2.339 0.394 1.00 89.50 87 VAL A N 1
ATOM 717 C CA . VAL A 1 87 ? -14.115 -0.863 0.362 1.00 89.50 87 VAL A CA 1
ATOM 718 C C . VAL A 1 87 ? -12.695 -0.290 0.224 1.00 89.50 87 VAL A C 1
ATOM 720 O O . VAL A 1 87 ? -12.522 0.851 -0.215 1.00 89.50 87 VAL A O 1
ATOM 723 N N . ALA A 1 88 ? -11.650 -1.080 0.496 1.00 87.50 88 ALA A N 1
ATOM 724 C CA . ALA A 1 88 ? -10.260 -0.653 0.358 1.00 87.50 88 ALA A CA 1
ATOM 725 C C . ALA A 1 88 ? -9.849 -0.303 -1.086 1.00 87.50 88 ALA A C 1
ATOM 727 O O . ALA A 1 88 ? -8.794 0.307 -1.272 1.00 87.50 88 ALA A O 1
ATOM 728 N N . VAL A 1 89 ? -10.694 -0.582 -2.087 1.00 87.38 89 VAL A N 1
ATOM 729 C CA . VAL A 1 89 ? -10.572 -0.078 -3.470 1.00 87.38 89 VAL A CA 1
ATOM 730 C C . VAL A 1 89 ? -10.461 1.451 -3.555 1.00 87.38 89 VAL A C 1
ATOM 732 O O . VAL A 1 89 ? -9.931 1.992 -4.517 1.00 87.38 89 VAL A O 1
ATOM 735 N N . VAL A 1 90 ? -10.863 2.193 -2.523 1.00 88.44 90 VAL A N 1
ATOM 736 C CA . VAL A 1 90 ? -10.619 3.645 -2.471 1.00 88.44 90 VAL A CA 1
ATOM 737 C C . VAL A 1 90 ? -9.123 4.012 -2.542 1.00 88.44 90 VAL A C 1
ATOM 739 O O . VAL A 1 90 ? -8.780 5.104 -2.989 1.00 88.44 90 VAL A O 1
ATOM 742 N N . HIS A 1 91 ? -8.220 3.099 -2.165 1.00 88.19 91 HIS A N 1
ATOM 743 C CA . HIS A 1 91 ? -6.769 3.312 -2.208 1.00 88.19 91 HIS A CA 1
ATOM 744 C C . HIS A 1 91 ? -6.134 2.971 -3.565 1.00 88.19 91 HIS A C 1
ATOM 746 O O . HIS A 1 91 ? -4.962 3.283 -3.776 1.00 88.19 91 HIS A O 1
ATOM 752 N N . THR A 1 92 ? -6.874 2.367 -4.507 1.00 89.75 92 THR A N 1
ATOM 753 C CA . THR A 1 92 ? -6.332 2.012 -5.832 1.00 89.75 92 THR A CA 1
ATOM 754 C C . THR A 1 92 ? -5.669 3.190 -6.532 1.00 89.75 92 THR A C 1
ATOM 756 O O . THR A 1 92 ? -4.549 3.010 -7.007 1.00 89.75 92 THR A O 1
ATOM 759 N N . PRO A 1 93 ? -6.296 4.386 -6.607 1.00 88.50 93 PRO A N 1
ATOM 760 C CA . PRO A 1 93 ? -5.738 5.475 -7.391 1.00 88.50 93 PRO A CA 1
ATOM 761 C C . PRO A 1 93 ? -4.368 5.888 -6.866 1.00 88.50 93 PRO A C 1
ATOM 763 O O . PRO A 1 93 ? -3.425 5.915 -7.645 1.00 88.50 93 PRO A O 1
ATOM 766 N N . ILE A 1 94 ? -4.232 6.114 -5.551 1.00 88.44 94 ILE A N 1
ATOM 767 C CA . ILE A 1 94 ? -2.964 6.544 -4.947 1.00 88.44 94 ILE A CA 1
ATOM 768 C C . ILE A 1 94 ? -1.871 5.481 -5.102 1.00 88.44 94 ILE A C 1
ATOM 770 O O . ILE A 1 94 ? -0.751 5.820 -5.467 1.00 88.44 94 ILE A O 1
ATOM 774 N N . CYS A 1 95 ? -2.189 4.197 -4.917 1.00 88.69 95 CYS A N 1
ATOM 775 C CA . CYS A 1 95 ? -1.212 3.120 -5.079 1.00 88.69 95 CYS A CA 1
ATOM 776 C C . CYS A 1 95 ? -0.826 2.864 -6.543 1.00 88.69 95 CYS A C 1
ATOM 778 O 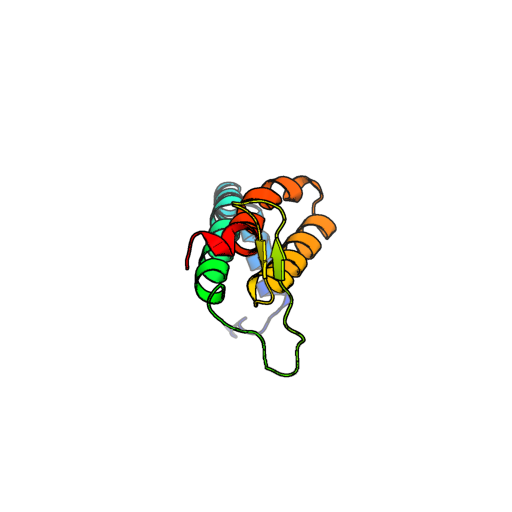O . CYS A 1 95 ? 0.265 2.373 -6.793 1.00 88.69 95 CYS A O 1
ATOM 780 N N . ALA A 1 96 ? -1.689 3.188 -7.509 1.00 89.94 96 ALA A N 1
ATOM 781 C CA . ALA A 1 96 ? -1.413 2.987 -8.931 1.00 89.94 96 ALA A CA 1
ATOM 782 C C . ALA A 1 96 ? -0.618 4.140 -9.573 1.00 89.94 96 ALA A C 1
ATOM 784 O O . ALA A 1 96 ? -0.100 3.970 -10.676 1.00 89.94 96 ALA A O 1
ATOM 785 N N . LEU A 1 97 ? -0.493 5.294 -8.899 1.00 88.12 97 LEU A N 1
ATOM 786 C CA . LEU A 1 97 ? 0.195 6.472 -9.443 1.00 88.12 97 LEU A CA 1
ATOM 787 C C . LEU A 1 97 ? 1.652 6.195 -9.820 1.00 88.12 97 LEU A C 1
ATOM 789 O O . LEU A 1 97 ? 2.082 6.607 -10.889 1.00 88.12 97 LEU A O 1
ATOM 793 N N . VAL A 1 98 ? 2.412 5.516 -8.959 1.00 89.12 98 VAL A N 1
ATOM 794 C CA . VAL A 1 98 ? 3.832 5.230 -9.221 1.00 89.12 98 VAL A CA 1
ATOM 795 C C . VAL A 1 98 ? 4.016 4.161 -10.305 1.00 89.12 98 VAL A C 1
ATOM 797 O O . VAL A 1 98 ? 4.689 4.458 -11.289 1.00 89.12 98 VAL A O 1
ATOM 800 N N . PRO A 1 99 ? 3.408 2.958 -10.215 1.00 89.69 99 PRO A N 1
ATOM 801 C CA . PRO A 1 99 ? 3.642 1.908 -11.210 1.00 89.69 99 PRO A CA 1
ATOM 802 C C . PRO A 1 99 ? 3.132 2.244 -12.616 1.00 89.69 99 PRO A C 1
ATOM 804 O O . PRO A 1 99 ? 3.619 1.652 -13.574 1.00 89.69 99 PRO A O 1
ATOM 807 N N . LEU A 1 100 ? 2.158 3.155 -12.752 1.00 87.44 100 LEU A N 1
ATOM 808 C CA . LEU A 1 100 ? 1.652 3.604 -14.056 1.00 87.44 100 LEU A CA 1
ATOM 809 C C . LEU A 1 100 ? 2.257 4.934 -14.517 1.00 87.44 100 LEU A C 1
ATOM 811 O O . LEU A 1 100 ? 2.236 5.236 -15.705 1.00 87.44 100 LEU A O 1
ATOM 815 N N . GLY A 1 101 ? 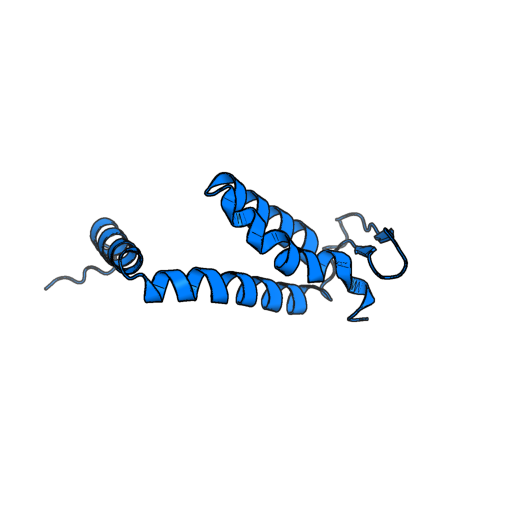2.744 5.755 -13.589 1.00 77.06 101 GLY A N 1
ATOM 816 C CA . GLY A 1 101 ? 3.248 7.101 -13.848 1.00 77.06 101 GLY A CA 1
ATOM 817 C C . GLY A 1 101 ? 4.767 7.182 -13.922 1.00 77.06 101 GLY A C 1
ATOM 818 O O . GLY A 1 101 ? 5.303 8.271 -13.751 1.00 77.06 101 GLY A O 1
ATOM 819 N N . ASN A 1 102 ? 5.478 6.073 -14.152 1.00 62.22 102 ASN A N 1
ATOM 820 C CA . ASN A 1 102 ? 6.948 6.040 -14.115 1.00 62.22 102 ASN A CA 1
ATOM 821 C C . ASN A 1 102 ? 7.614 7.004 -15.129 1.00 62.22 102 ASN A C 1
ATOM 823 O O . ASN A 1 102 ? 8.754 7.418 -14.937 1.00 62.22 102 ASN A O 1
ATOM 827 N N . CYS A 1 103 ? 6.866 7.468 -16.138 1.00 50.25 103 CYS A N 1
ATOM 828 C CA . CYS A 1 103 ? 7.272 8.541 -17.051 1.00 50.25 103 CYS A CA 1
ATOM 829 C C . CYS A 1 103 ? 7.374 9.942 -16.392 1.00 50.25 103 CYS A C 1
ATOM 831 O O . CYS A 1 103 ? 7.880 10.868 -17.013 1.00 50.25 103 CYS A O 1
ATOM 833 N N . LEU A 1 104 ? 6.880 10.138 -15.162 1.00 50.44 104 LEU A N 1
ATOM 834 C CA . LEU A 1 104 ? 6.891 11.432 -14.455 1.00 50.44 104 LEU A CA 1
ATOM 835 C C . LEU A 1 104 ? 8.151 11.664 -13.603 1.00 50.44 104 LEU A C 1
ATOM 837 O O . LEU A 1 104 ? 8.347 12.773 -13.107 1.00 50.44 104 LEU A O 1
ATOM 841 N N . PHE A 1 105 ? 8.980 10.636 -13.401 1.00 54.03 105 PHE A N 1
ATOM 842 C CA . PHE A 1 105 ? 10.147 10.677 -12.506 1.00 54.03 105 PHE A CA 1
ATOM 843 C C . PHE A 1 105 ? 11.476 10.323 -13.201 1.00 54.03 105 PHE A C 1
ATOM 845 O O . PHE A 1 105 ? 12.479 10.102 -12.516 1.00 54.03 105 PHE A O 1
ATOM 852 N N . THR A 1 106 ? 11.479 10.276 -14.537 1.00 49.22 106 THR A N 1
ATOM 853 C CA . THR A 1 106 ? 12.657 10.108 -15.408 1.00 49.22 106 THR A CA 1
ATOM 854 C C . THR A 1 106 ? 12.703 11.227 -16.438 1.00 49.22 106 THR A C 1
ATOM 856 O O . THR A 1 106 ? 13.832 11.621 -16.804 1.00 49.22 106 THR A O 1
#

Sequence (106 aa):
MPSKLFDVDHQLAFYGAYHSNKINVAIHIVCVPIIMWTFQVFLAQQSLPSFIPEFSYKINDYLSLESNWTVPLTLFYLGYYYALEPVAVVHTPICALVPLGNCLFT

Secondary structure (DSSP, 8-state):
----TT-HHHHHHHHHHHTT-HHHHHHHHHHHHHHHHHHHHHHTTPBPPTTSPP-EEE-SSS-EEESBTHHHHHHHHHHHHHHH-GGGGGGHHHHHHHHHBGGG--